Protein AF-A0A960KBP5-F1 (afdb_monomer_lite)

Secondary structure (DSSP, 8-state):
-HHHHHHHHTTS-S-EEEE--PPTT-SS-HHHHHHHHHHHTT--GGGEEEE-S-SSHHHHHHHHHHHHHHTT--EEEE---GGGHHHHHHHHHHTT-EEEE-PPS----HHHHHHHHHHHHHHHHH-HHHHTTS--

Structure (mmCIF, N/CA/C/O backbone):
data_AF-A0A960KBP5-F1
#
_entry.id   AF-A0A960KBP5-F1
#
loop_
_atom_site.group_PDB
_atom_site.id
_atom_site.type_symbol
_atom_site.label_atom_id
_atom_site.label_alt_id
_atom_site.label_comp_id
_atom_site.label_asym_id
_atom_site.label_entity_id
_atom_site.label_seq_id
_atom_site.pdbx_PDB_ins_code
_atom_site.Cartn_x
_atom_site.Cartn_y
_atom_site.Cartn_z
_atom_site.occupancy
_atom_site.B_iso_or_equiv
_atom_site.auth_seq_id
_atom_site.auth_comp_id
_atom_site.auth_asym_id
_atom_site.auth_atom_id
_atom_site.pdbx_PDB_model_num
ATOM 1 N N . LEU A 1 1 ? -5.130 6.682 -2.170 1.00 89.00 1 LEU A N 1
ATOM 2 C CA . LEU A 1 1 ? -5.607 6.737 -0.771 1.00 89.00 1 LEU A CA 1
ATOM 3 C C . LEU A 1 1 ? -7.119 6.602 -0.719 1.00 89.00 1 LEU A C 1
ATOM 5 O O . LEU A 1 1 ? -7.578 5.767 0.042 1.00 89.00 1 LEU A O 1
ATOM 9 N N . ASP A 1 2 ? -7.861 7.302 -1.582 1.00 93.44 2 ASP A N 1
ATOM 10 C CA . ASP A 1 2 ? -9.329 7.185 -1.665 1.00 93.44 2 ASP A CA 1
ATOM 11 C C . ASP A 1 2 ? -9.822 5.746 -1.799 1.00 93.44 2 ASP A C 1
ATOM 13 O O . ASP A 1 2 ? -10.570 5.285 -0.947 1.00 93.44 2 ASP A O 1
ATOM 17 N N . HIS A 1 3 ? -9.281 4.994 -2.759 1.00 94.62 3 HIS A N 1
ATOM 18 C CA . HIS A 1 3 ? -9.643 3.585 -2.936 1.00 94.62 3 HIS A CA 1
ATOM 19 C C . HIS A 1 3 ? -9.375 2.715 -1.695 1.00 94.62 3 HIS A C 1
ATOM 21 O O . HIS A 1 3 ? -10.168 1.853 -1.340 1.00 94.62 3 HIS A O 1
ATOM 27 N N . ALA A 1 4 ? -8.270 2.959 -0.982 1.00 95.31 4 ALA A N 1
ATOM 28 C 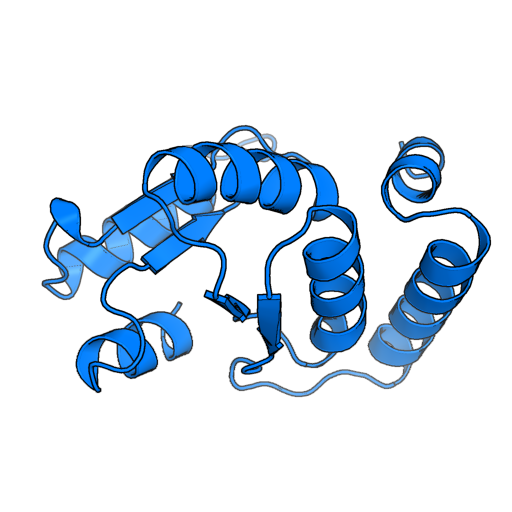CA . ALA A 1 4 ? -7.966 2.222 0.247 1.00 95.31 4 ALA A CA 1
ATOM 29 C C . ALA A 1 4 ? -8.956 2.558 1.376 1.00 95.31 4 ALA A C 1
ATOM 31 O O . ALA A 1 4 ? -9.344 1.674 2.135 1.00 95.31 4 ALA A O 1
ATOM 32 N N . TYR A 1 5 ? -9.384 3.820 1.465 1.00 96.69 5 TYR A N 1
ATOM 33 C CA . TYR A 1 5 ? -10.432 4.234 2.394 1.00 96.69 5 TYR A CA 1
ATOM 34 C C . TYR A 1 5 ? -11.778 3.592 2.052 1.00 96.69 5 TYR A C 1
ATOM 36 O O . TYR A 1 5 ? -12.448 3.109 2.952 1.00 96.69 5 TYR A O 1
ATOM 44 N N . GLU A 1 6 ? -12.166 3.552 0.777 1.00 96.62 6 GLU A N 1
ATOM 45 C CA . GLU A 1 6 ? -13.435 2.949 0.347 1.00 96.62 6 GLU A CA 1
ATOM 46 C C . GLU A 1 6 ? -13.511 1.460 0.698 1.00 96.62 6 GLU A C 1
ATOM 48 O O . GLU A 1 6 ? -14.533 0.994 1.195 1.00 96.62 6 GLU A O 1
ATOM 53 N N . LEU A 1 7 ? -12.418 0.718 0.499 1.00 96.56 7 LEU A N 1
ATOM 54 C CA . LEU A 1 7 ? -12.336 -0.693 0.888 1.00 96.56 7 LEU A CA 1
ATOM 55 C C . LEU A 1 7 ? -12.472 -0.885 2.407 1.00 96.56 7 LEU A C 1
ATOM 57 O O . LEU A 1 7 ? -13.112 -1.838 2.854 1.00 96.56 7 LEU A O 1
ATOM 61 N N . TRP A 1 8 ? -11.886 0.016 3.198 1.00 97.50 8 TRP A N 1
ATOM 62 C CA . TRP A 1 8 ? -12.022 0.008 4.655 1.00 97.50 8 TRP A CA 1
ATOM 63 C C . TRP A 1 8 ? -13.446 0.359 5.104 1.00 97.50 8 TRP A C 1
ATOM 65 O O . TRP A 1 8 ? -14.014 -0.350 5.931 1.00 97.50 8 TRP A O 1
ATOM 75 N N . ASP A 1 9 ? -14.052 1.390 4.512 1.00 97.25 9 ASP A N 1
ATOM 76 C CA . ASP A 1 9 ? -15.414 1.851 4.818 1.00 97.25 9 ASP A CA 1
ATOM 77 C C . ASP A 1 9 ? -16.472 0.788 4.466 1.00 97.25 9 ASP A C 1
ATOM 79 O O . ASP A 1 9 ? -17.452 0.600 5.184 1.00 97.25 9 ASP A O 1
ATOM 83 N N . GLN A 1 10 ? -16.223 -0.001 3.416 1.00 96.69 10 GLN A N 1
ATOM 84 C CA . GLN A 1 10 ? -17.035 -1.168 3.047 1.00 96.69 10 GLN A CA 1
ATOM 85 C C . GLN A 1 10 ? -16.813 -2.393 3.956 1.00 96.69 10 GLN A C 1
ATOM 87 O O . GLN A 1 10 ? -17.491 -3.408 3.788 1.00 96.69 10 GLN A O 1
ATOM 92 N N . GLY A 1 11 ? -15.867 -2.334 4.899 1.00 95.94 11 GLY A N 1
ATOM 93 C CA . GLY A 1 11 ? -15.538 -3.435 5.806 1.00 95.94 11 GLY A CA 1
ATOM 94 C C . GLY A 1 11 ? -14.753 -4.581 5.160 1.00 95.94 11 GLY A C 1
ATOM 95 O O . GLY A 1 11 ? -14.675 -5.662 5.740 1.00 95.94 11 GLY A O 1
ATOM 96 N N . LEU A 1 12 ? -14.173 -4.369 3.972 1.00 95.81 12 LEU A N 1
ATOM 97 C CA . LEU A 1 12 ? -13.410 -5.393 3.245 1.00 95.81 12 LEU A CA 1
ATOM 98 C C . LEU A 1 12 ? -11.986 -5.560 3.783 1.00 95.81 12 LEU A C 1
ATOM 100 O O . LEU A 1 12 ? -11.406 -6.635 3.661 1.00 95.81 12 LEU A O 1
ATOM 104 N N . ALA A 1 13 ? -11.426 -4.506 4.375 1.00 95.56 13 ALA A N 1
ATOM 105 C CA . ALA A 1 13 ? -10.117 -4.529 5.014 1.00 95.56 13 ALA A CA 1
ATOM 106 C C . ALA A 1 13 ? -10.181 -3.746 6.337 1.00 95.56 13 ALA A C 1
ATOM 108 O O . ALA A 1 13 ? -10.298 -2.523 6.302 1.00 95.56 13 ALA A O 1
ATOM 109 N N . PRO A 1 14 ? -10.102 -4.403 7.509 1.00 94.69 14 PRO A N 1
ATOM 110 C CA . PRO A 1 14 ? -10.226 -3.722 8.801 1.00 94.69 14 PRO A CA 1
ATOM 111 C C . PRO A 1 14 ? -9.003 -2.861 9.154 1.00 94.69 14 PRO A C 1
ATOM 113 O O . PRO A 1 14 ? -9.093 -1.996 10.024 1.00 94.69 14 PRO A O 1
ATOM 116 N N . ILE A 1 15 ? -7.867 -3.089 8.484 1.00 97.25 15 ILE A N 1
ATOM 117 C CA . ILE A 1 15 ? -6.604 -2.375 8.681 1.00 97.25 15 ILE A CA 1
ATOM 118 C C . ILE A 1 15 ? -6.132 -1.818 7.337 1.00 97.25 15 ILE A C 1
ATOM 120 O O . ILE A 1 15 ? -6.143 -2.514 6.323 1.00 97.25 15 ILE A O 1
ATOM 124 N N . ILE A 1 16 ? -5.659 -0.573 7.346 1.00 97.94 16 ILE A N 1
ATOM 125 C CA . ILE A 1 16 ? -5.003 0.082 6.218 1.00 97.94 16 ILE A CA 1
ATOM 126 C C . ILE A 1 16 ? -3.515 0.227 6.535 1.00 97.94 16 ILE A C 1
ATOM 128 O O . ILE A 1 16 ? -3.133 0.874 7.512 1.00 97.94 16 ILE A O 1
ATOM 132 N N . VAL A 1 17 ? -2.655 -0.319 5.678 1.00 97.56 17 VAL A N 1
ATOM 133 C CA . VAL A 1 17 ? -1.218 -0.038 5.723 1.00 97.56 17 VAL A CA 1
ATOM 134 C C . VAL A 1 17 ? -0.891 1.046 4.706 1.00 97.56 17 VAL A C 1
ATOM 136 O O . VAL A 1 17 ? -1.099 0.866 3.508 1.00 97.56 17 VAL A O 1
ATOM 139 N N . VAL A 1 18 ? -0.344 2.166 5.171 1.00 96.50 18 VAL A N 1
ATOM 140 C CA . VAL A 1 18 ? 0.222 3.195 4.293 1.00 96.50 18 VAL A CA 1
ATOM 141 C C . VAL A 1 18 ? 1.738 3.049 4.249 1.00 96.50 18 VAL A C 1
ATOM 143 O O . VAL A 1 18 ? 2.403 2.990 5.285 1.00 96.50 18 VAL A O 1
ATOM 146 N N . THR A 1 19 ? 2.283 2.979 3.038 1.00 93.19 19 THR A N 1
ATOM 147 C CA . THR A 1 19 ? 3.711 2.767 2.784 1.00 93.19 19 THR A CA 1
ATOM 148 C C . THR A 1 19 ? 4.318 3.962 2.067 1.00 93.19 19 THR A C 1
ATOM 150 O O . THR A 1 19 ? 3.627 4.627 1.296 1.00 93.19 19 THR A O 1
ATOM 153 N N . GLY A 1 20 ? 5.610 4.194 2.265 1.00 86.44 20 GLY A N 1
ATOM 154 C CA . GLY A 1 20 ? 6.371 5.176 1.503 1.00 86.44 20 GLY A CA 1
ATOM 155 C C . GLY A 1 20 ? 7.245 6.038 2.401 1.00 86.44 20 GLY A C 1
ATOM 156 O O . GLY A 1 20 ? 6.780 6.633 3.380 1.00 86.44 20 GLY A O 1
ATOM 157 N N . GLY A 1 21 ? 8.528 6.085 2.049 1.00 81.94 21 GLY A N 1
ATOM 158 C CA . GLY A 1 21 ? 9.550 6.851 2.743 1.00 81.94 21 GLY A CA 1
ATOM 159 C C . GLY A 1 21 ? 9.503 8.355 2.472 1.00 81.94 21 GLY A C 1
ATOM 160 O O . GLY A 1 21 ? 8.487 8.938 2.098 1.00 81.94 21 GLY A O 1
ATOM 161 N N . ARG A 1 22 ? 10.633 9.006 2.741 1.00 78.31 22 ARG A N 1
ATOM 162 C CA . ARG A 1 22 ? 10.847 10.448 2.576 1.00 78.31 22 ARG A CA 1
ATOM 163 C C . ARG A 1 22 ? 11.643 10.718 1.306 1.00 78.31 22 ARG A C 1
ATOM 165 O O . ARG A 1 22 ? 12.683 10.079 1.125 1.00 78.31 22 ARG A O 1
ATOM 172 N N . GLN A 1 23 ? 11.233 11.700 0.510 1.00 72.75 23 GLN A N 1
ATOM 173 C CA . GLN A 1 23 ? 12.061 12.250 -0.562 1.00 72.75 23 GLN A CA 1
ATOM 174 C C . GLN A 1 23 ? 12.825 13.493 -0.071 1.00 72.75 23 GLN A C 1
ATOM 176 O O . GLN A 1 23 ? 12.549 14.051 0.998 1.00 72.75 23 GLN A O 1
ATOM 181 N N . GLU A 1 24 ? 13.860 13.896 -0.809 1.00 71.19 24 GLU A N 1
ATOM 182 C CA . GLU A 1 24 ? 14.651 15.080 -0.467 1.00 71.19 24 GLU A CA 1
ATOM 183 C C . GLU A 1 24 ? 13.781 16.344 -0.554 1.00 71.19 24 GLU A C 1
ATOM 185 O O . GLU A 1 24 ? 13.149 16.607 -1.572 1.00 71.19 24 GLU A O 1
ATOM 190 N N . GLY A 1 25 ? 13.732 17.124 0.530 1.00 70.81 25 GLY A N 1
ATOM 191 C CA . GLY A 1 25 ? 12.892 18.325 0.632 1.00 70.81 25 GLY A CA 1
ATOM 192 C C . GLY A 1 25 ? 11.505 18.101 1.246 1.00 70.81 25 GLY A C 1
ATOM 193 O O . GLY A 1 25 ? 10.865 19.074 1.655 1.00 70.81 25 GLY A O 1
ATOM 194 N N . ASP A 1 26 ? 11.063 16.853 1.416 1.00 76.31 26 ASP A N 1
ATOM 195 C CA . ASP A 1 26 ? 9.771 16.569 2.040 1.00 76.31 26 ASP A CA 1
ATOM 196 C C . ASP A 1 26 ? 9.770 16.910 3.529 1.00 76.31 26 ASP A C 1
ATOM 198 O O . ASP A 1 26 ? 10.745 16.658 4.243 1.00 76.31 26 ASP A O 1
ATOM 202 N N . ARG A 1 27 ? 8.642 17.430 4.038 1.00 73.69 27 ARG A N 1
ATOM 203 C CA . ARG A 1 27 ? 8.416 17.643 5.483 1.00 73.69 27 ARG A CA 1
ATOM 204 C C . ARG A 1 27 ? 7.954 16.379 6.206 1.00 73.69 27 ARG A C 1
ATOM 206 O O . ARG A 1 27 ? 8.282 16.212 7.382 1.00 73.69 27 ARG A O 1
ATOM 213 N N . PHE A 1 28 ? 7.262 15.485 5.507 1.00 78.88 28 PHE A N 1
ATOM 214 C CA . PHE A 1 28 ? 6.699 14.230 6.009 1.00 78.88 28 PHE A CA 1
ATOM 215 C C . PHE A 1 28 ? 6.958 13.110 4.998 1.00 78.88 28 PHE A C 1
ATOM 217 O O . PHE A 1 28 ? 7.147 13.397 3.825 1.00 78.88 28 PHE A O 1
ATOM 224 N N . THR A 1 29 ? 6.980 11.850 5.436 1.00 86.88 29 THR A N 1
ATOM 225 C CA . THR A 1 29 ? 7.007 10.721 4.490 1.00 86.88 29 THR A CA 1
ATOM 226 C C . THR A 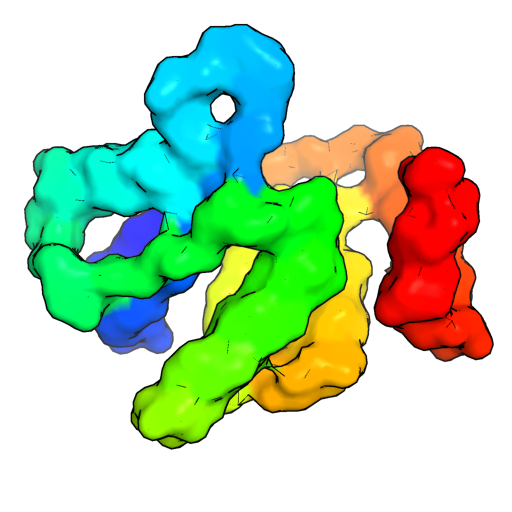1 29 ? 5.658 10.593 3.782 1.00 86.88 29 THR A C 1
ATOM 228 O O . THR A 1 29 ? 4.640 11.021 4.336 1.00 86.88 29 THR A O 1
ATOM 2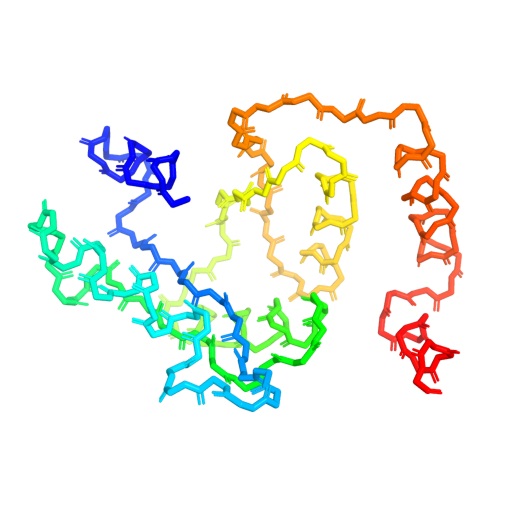31 N N . GLU A 1 30 ? 5.624 9.951 2.614 1.00 87.19 30 GLU A N 1
ATOM 232 C CA . GLU A 1 30 ? 4.368 9.649 1.908 1.00 87.19 30 GLU A CA 1
ATOM 233 C C . GLU A 1 30 ? 3.396 8.866 2.808 1.00 87.19 30 GLU A C 1
ATOM 235 O O . GLU A 1 30 ? 2.229 9.240 2.944 1.00 87.19 30 GLU A O 1
ATOM 240 N N . ALA A 1 31 ? 3.897 7.867 3.544 1.00 92.12 31 ALA A N 1
ATOM 241 C CA . ALA A 1 31 ? 3.098 7.136 4.527 1.00 92.12 31 ALA A CA 1
ATOM 242 C C . ALA A 1 31 ? 2.554 8.029 5.654 1.00 92.12 31 ALA A C 1
ATOM 244 O O . ALA A 1 31 ? 1.431 7.841 6.115 1.00 92.12 31 ALA A O 1
ATOM 245 N N . THR A 1 32 ? 3.313 9.030 6.107 1.00 93.12 32 THR A N 1
ATOM 246 C CA . THR A 1 32 ? 2.832 9.956 7.145 1.00 93.12 32 THR A CA 1
ATOM 247 C C . THR A 1 32 ? 1.748 10.883 6.602 1.00 93.12 32 THR A C 1
ATOM 249 O O . THR A 1 32 ? 0.775 11.153 7.305 1.00 93.12 32 THR A O 1
ATOM 252 N N . ALA A 1 33 ? 1.885 11.345 5.357 1.00 92.88 33 ALA A N 1
ATOM 253 C CA . ALA A 1 33 ? 0.847 12.123 4.692 1.00 92.88 33 ALA A CA 1
ATOM 254 C C . ALA A 1 33 ? -0.447 11.305 4.544 1.00 92.88 33 ALA A C 1
ATOM 256 O O . ALA A 1 33 ? -1.509 11.786 4.934 1.00 92.88 33 ALA A O 1
ATOM 257 N N . GLY A 1 34 ? -0.349 10.050 4.089 1.00 94.88 34 GLY A N 1
ATOM 258 C CA . GLY A 1 34 ? -1.504 9.157 3.966 1.00 94.88 34 GLY A CA 1
ATOM 259 C C . GLY A 1 34 ? -2.170 8.826 5.301 1.00 94.88 34 GLY A C 1
ATOM 260 O O . GLY A 1 34 ? -3.392 8.842 5.400 1.00 94.88 34 GLY A O 1
ATOM 261 N N . TYR A 1 35 ? -1.384 8.609 6.355 1.00 96.94 35 TYR A N 1
ATOM 262 C CA . TYR A 1 35 ? -1.913 8.426 7.708 1.00 96.94 35 TYR A CA 1
ATOM 263 C C . TYR A 1 35 ? -2.711 9.650 8.182 1.00 96.94 35 TYR A C 1
ATOM 265 O O . TYR A 1 35 ? -3.811 9.500 8.708 1.00 96.94 35 TYR A O 1
ATOM 273 N N . ASN A 1 36 ? -2.180 10.861 7.983 1.00 96.06 36 ASN A N 1
ATOM 274 C CA . ASN A 1 36 ? -2.865 12.087 8.396 1.00 96.06 36 ASN A CA 1
ATOM 275 C C . ASN A 1 36 ? -4.171 12.301 7.617 1.00 96.06 36 ASN A C 1
ATOM 277 O O . ASN A 1 36 ? -5.165 12.706 8.217 1.00 96.06 36 ASN A O 1
ATOM 281 N N . ASP A 1 37 ? -4.178 12.000 6.315 1.00 96.50 37 ASP A N 1
ATOM 282 C CA . ASP A 1 37 ? -5.377 12.057 5.470 1.00 96.50 37 ASP A CA 1
ATOM 283 C C . ASP A 1 37 ? -6.472 11.102 5.973 1.00 96.50 37 ASP A C 1
ATOM 285 O O . ASP A 1 37 ? -7.593 11.524 6.259 1.00 96.50 37 ASP A O 1
ATOM 289 N N . LEU A 1 38 ? -6.131 9.829 6.198 1.00 97.88 38 LEU A N 1
ATOM 290 C CA . LEU A 1 38 ? -7.072 8.820 6.696 1.00 97.88 38 LEU A CA 1
ATOM 291 C C . LEU A 1 38 ? -7.617 9.172 8.089 1.00 97.88 38 LEU A C 1
ATOM 293 O O . LEU A 1 38 ? -8.817 9.044 8.338 1.00 97.88 38 LEU A O 1
ATOM 297 N N . ARG A 1 39 ? -6.764 9.685 8.985 1.00 97.94 39 ARG A N 1
ATOM 298 C CA . ARG A 1 39 ? -7.193 10.171 10.307 1.00 97.94 39 ARG A CA 1
ATOM 299 C C . ARG A 1 39 ? -8.165 11.342 10.191 1.00 97.94 39 ARG A C 1
ATOM 301 O O . ARG A 1 39 ? -9.163 11.365 10.907 1.00 97.94 39 ARG A O 1
ATOM 308 N N . ALA A 1 40 ? -7.907 12.291 9.290 1.00 97.44 40 ALA A N 1
ATOM 309 C CA . ALA A 1 40 ? -8.802 13.424 9.050 1.00 97.44 40 ALA A CA 1
ATOM 310 C C . ALA A 1 40 ? -10.175 12.985 8.508 1.00 97.44 40 ALA A C 1
ATOM 312 O O . ALA A 1 40 ? -11.177 13.648 8.767 1.00 97.44 40 ALA A O 1
ATOM 313 N N . ARG A 1 41 ? -10.231 11.839 7.819 1.00 97.12 41 ARG A N 1
ATOM 314 C CA . ARG A 1 41 ? -11.459 11.201 7.315 1.00 97.12 41 ARG A CA 1
ATOM 315 C C . ARG A 1 41 ? -12.170 10.310 8.341 1.00 97.12 41 ARG A C 1
ATOM 317 O O . ARG A 1 41 ? -13.173 9.686 8.006 1.00 97.12 41 ARG A O 1
ATOM 324 N N . GLY A 1 42 ? -11.674 10.249 9.578 1.00 97.38 42 GLY A N 1
ATOM 325 C CA . GLY A 1 42 ? -12.314 9.527 10.679 1.00 97.38 42 GLY A CA 1
ATOM 326 C C . GLY A 1 42 ? -11.875 8.074 10.858 1.00 97.38 42 GLY A C 1
ATOM 327 O O . GLY A 1 42 ? -12.423 7.396 11.724 1.00 97.38 42 GLY A O 1
ATOM 328 N N . VAL A 1 43 ? -10.875 7.594 10.110 1.00 98.19 43 VAL A N 1
ATOM 329 C CA . VAL A 1 43 ? -10.316 6.252 10.333 1.00 98.19 43 VAL A CA 1
ATOM 330 C C . VAL A 1 43 ? -9.634 6.220 11.716 1.00 98.19 43 VAL A C 1
ATOM 332 O O . VAL A 1 43 ? -8.827 7.111 12.033 1.00 98.19 43 VAL A O 1
ATOM 335 N N . PRO A 1 44 ? -9.955 5.247 12.587 1.00 97.88 44 PRO A N 1
ATOM 336 C CA . PRO A 1 44 ? -9.368 5.168 13.916 1.00 97.88 44 PRO A CA 1
ATOM 337 C C . PRO A 1 44 ? -7.881 4.807 13.825 1.00 97.88 44 PRO A C 1
ATOM 339 O O . PRO A 1 44 ? -7.441 4.122 12.906 1.00 97.88 44 PRO A O 1
ATOM 342 N N . ASP A 1 45 ? -7.091 5.283 14.788 1.00 96.94 45 ASP A N 1
ATOM 343 C CA . ASP A 1 45 ? -5.631 5.105 14.793 1.00 96.94 45 ASP A CA 1
ATOM 344 C C . ASP A 1 45 ? -5.218 3.627 14.755 1.00 96.94 45 ASP A C 1
ATOM 346 O O . ASP A 1 45 ? -4.333 3.233 14.002 1.00 96.94 45 ASP A O 1
ATOM 350 N N . GLU A 1 46 ? -5.939 2.795 15.504 1.00 96.38 46 GLU A N 1
ATOM 351 C CA . GLU A 1 46 ? -5.746 1.345 15.576 1.00 96.38 46 GLU A CA 1
ATOM 352 C C . GLU A 1 46 ? -6.003 0.608 14.253 1.0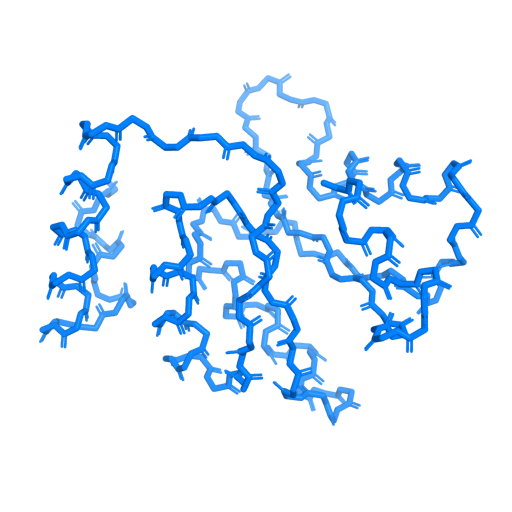0 96.38 46 GLU A C 1
ATOM 354 O O . GLU A 1 46 ? -5.513 -0.508 14.085 1.00 96.38 46 GLU A O 1
ATOM 359 N N . ALA A 1 47 ? -6.703 1.231 13.300 1.00 97.38 47 ALA A N 1
ATOM 360 C CA . ALA A 1 47 ? -6.932 0.685 11.966 1.00 97.38 47 ALA A CA 1
ATOM 361 C C . ALA A 1 47 ? -5.870 1.128 10.947 1.00 97.38 47 ALA A C 1
ATOM 363 O O . ALA A 1 47 ? -5.963 0.748 9.784 1.00 97.38 47 ALA A O 1
ATOM 364 N N . ILE A 1 48 ? -4.861 1.920 11.335 1.00 97.94 48 ILE A N 1
ATOM 365 C CA . ILE A 1 48 ? -3.817 2.383 10.413 1.00 97.94 48 ILE A CA 1
ATOM 366 C C . ILE A 1 48 ? -2.446 1.893 10.878 1.00 97.94 48 ILE A C 1
ATOM 368 O O . ILE A 1 48 ? -2.042 2.071 12.027 1.00 97.94 48 ILE A O 1
ATOM 372 N N . ARG A 1 49 ? -1.681 1.303 9.961 1.00 96.94 49 ARG A N 1
ATOM 373 C CA . ARG A 1 49 ? -0.252 1.009 10.142 1.00 96.94 49 ARG A CA 1
ATOM 374 C C . ARG A 1 49 ? 0.563 1.845 9.164 1.00 96.94 49 ARG A C 1
ATOM 376 O O . ARG A 1 49 ? 0.098 2.172 8.074 1.00 96.94 49 ARG A O 1
ATOM 383 N N . LYS A 1 50 ? 1.788 2.197 9.553 1.00 95.88 50 LYS A N 1
ATOM 384 C CA . LYS A 1 50 ? 2.706 2.990 8.728 1.00 95.88 50 LYS A CA 1
ATOM 385 C C . LYS A 1 50 ? 3.994 2.227 8.476 1.00 95.88 50 LYS A C 1
ATOM 387 O O . LYS A 1 50 ? 4.687 1.866 9.422 1.00 95.88 50 LYS A O 1
ATOM 392 N N . GLU A 1 51 ? 4.364 2.115 7.211 1.00 94.94 51 GLU A N 1
ATOM 393 C CA . GLU A 1 51 ? 5.710 1.749 6.783 1.00 94.94 51 GLU A CA 1
ATOM 394 C C . GLU A 1 51 ? 6.378 3.007 6.202 1.00 94.94 51 GLU A C 1
ATOM 396 O O . GLU A 1 51 ? 5.891 3.593 5.239 1.00 94.94 51 GLU A O 1
ATOM 401 N N . VAL A 1 52 ? 7.452 3.479 6.839 1.00 92.00 52 VAL A N 1
ATOM 402 C CA . VAL A 1 52 ? 8.077 4.790 6.554 1.00 92.00 52 VAL A CA 1
ATOM 403 C C . VAL A 1 52 ? 9.551 4.697 6.154 1.00 92.00 52 VAL A C 1
ATOM 405 O O . VAL A 1 52 ? 10.187 5.723 5.905 1.00 92.00 52 VAL A O 1
ATOM 408 N N . GLN A 1 53 ? 10.126 3.499 6.184 1.00 84.31 53 GLN A N 1
ATOM 409 C CA . GLN A 1 53 ? 11.554 3.264 5.986 1.00 84.31 53 GLN A CA 1
ATOM 410 C C . GLN A 1 53 ? 11.859 2.772 4.572 1.00 84.31 53 GLN A C 1
ATOM 412 O O . GLN A 1 53 ? 12.949 3.055 4.067 1.00 84.31 53 GLN A O 1
ATOM 417 N N . GLY A 1 54 ? 10.917 2.065 3.942 1.00 83.94 54 GLY A N 1
ATOM 418 C CA . GLY A 1 54 ? 11.053 1.539 2.594 1.00 83.94 54 GLY A CA 1
ATOM 419 C C . GLY A 1 54 ? 11.376 2.638 1.586 1.00 83.94 54 GLY A C 1
ATOM 420 O O . GLY A 1 54 ? 10.687 3.658 1.497 1.00 83.94 54 GLY A O 1
ATOM 421 N N . ARG A 1 55 ? 12.454 2.438 0.820 1.00 84.25 55 ARG A N 1
ATOM 422 C CA . ARG A 1 55 ? 12.847 3.340 -0.278 1.00 84.25 55 ARG A CA 1
ATOM 423 C C . ARG A 1 55 ? 12.447 2.797 -1.641 1.00 84.25 55 ARG A C 1
ATOM 425 O O . ARG A 1 55 ? 12.525 3.507 -2.638 1.00 84.25 55 ARG A O 1
ATOM 432 N N . THR A 1 56 ? 12.043 1.537 -1.677 1.00 87.50 56 THR A N 1
ATOM 433 C CA . THR A 1 56 ? 11.607 0.818 -2.867 1.00 87.50 56 THR A CA 1
ATOM 434 C C . THR A 1 56 ? 10.304 0.080 -2.576 1.00 87.50 56 THR A C 1
ATOM 436 O O . THR A 1 56 ? 9.903 -0.082 -1.415 1.00 87.50 56 THR A O 1
ATOM 439 N N . THR A 1 57 ? 9.626 -0.388 -3.626 1.00 89.00 57 THR A N 1
ATOM 440 C CA . THR A 1 57 ? 8.396 -1.17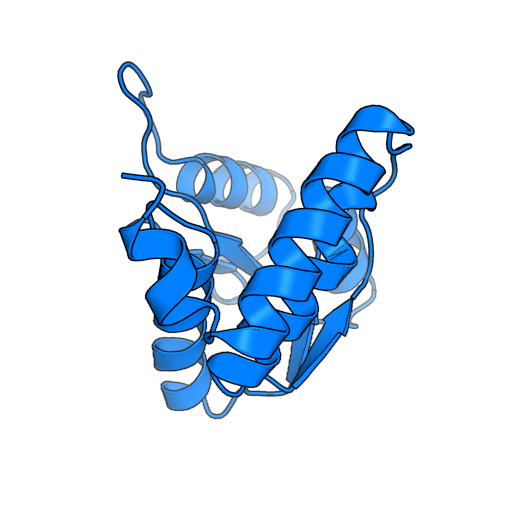3 -3.467 1.00 89.00 57 THR A CA 1
ATOM 441 C C . THR A 1 57 ? 8.663 -2.484 -2.719 1.00 89.00 57 THR A C 1
ATOM 443 O O . THR A 1 57 ? 7.879 -2.830 -1.837 1.00 89.00 57 THR A O 1
ATOM 446 N N . TYR A 1 58 ? 9.774 -3.182 -2.995 1.00 91.69 58 TYR A N 1
ATOM 447 C CA . TYR A 1 58 ? 10.133 -4.404 -2.269 1.00 91.69 58 TYR A CA 1
ATOM 448 C C . TYR A 1 58 ? 10.472 -4.129 -0.811 1.00 91.69 58 TYR A C 1
ATOM 450 O O . TYR A 1 58 ? 10.006 -4.864 0.051 1.00 91.69 58 TYR A O 1
ATOM 458 N N . GLU A 1 59 ? 11.261 -3.095 -0.502 1.00 92.25 59 GLU A N 1
ATOM 459 C CA . GLU A 1 59 ? 11.593 -2.773 0.892 1.00 92.25 59 GLU A CA 1
ATOM 460 C C . GLU A 1 59 ? 10.335 -2.452 1.698 1.00 92.25 59 GLU A C 1
ATOM 462 O O . GLU A 1 59 ? 10.188 -2.949 2.815 1.00 92.25 59 GLU A O 1
ATOM 467 N N . SER A 1 60 ? 9.408 -1.701 1.098 1.00 93.62 60 SER A N 1
ATOM 468 C CA . SER A 1 60 ? 8.134 -1.341 1.724 1.00 93.62 60 SER A CA 1
ATOM 469 C C . SER A 1 60 ? 7.261 -2.573 1.980 1.00 93.62 60 SER A C 1
ATOM 471 O O . SER A 1 60 ? 6.783 -2.778 3.096 1.00 93.62 60 SER A O 1
ATOM 473 N N . LEU A 1 61 ? 7.090 -3.447 0.981 1.00 94.69 61 LEU A N 1
ATOM 474 C CA . LEU A 1 61 ? 6.306 -4.677 1.135 1.00 94.69 61 LEU A CA 1
ATOM 475 C C . LEU A 1 61 ? 6.976 -5.692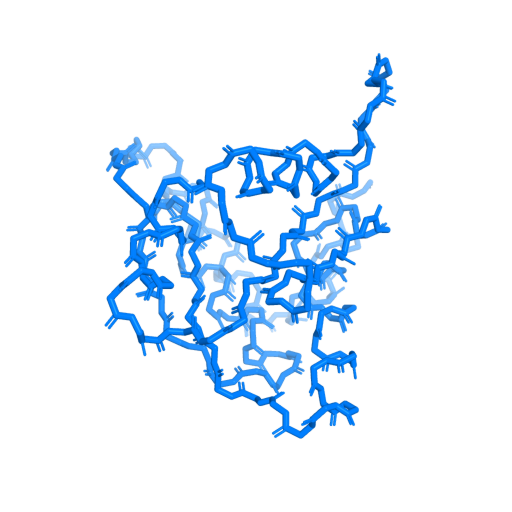 2.065 1.00 94.69 61 LEU A C 1
ATOM 477 O O . LEU A 1 61 ? 6.296 -6.332 2.859 1.00 94.69 61 LEU A O 1
ATOM 481 N N . ALA A 1 62 ? 8.302 -5.816 2.033 1.00 95.38 62 ALA A N 1
ATOM 482 C CA . ALA A 1 62 ? 9.036 -6.712 2.920 1.00 95.38 62 ALA A CA 1
ATOM 483 C C . ALA A 1 62 ? 8.973 -6.250 4.381 1.00 95.38 62 ALA A C 1
ATOM 485 O O . ALA A 1 62 ? 8.860 -7.084 5.276 1.00 95.38 62 ALA A O 1
ATOM 486 N N . ALA A 1 63 ? 9.053 -4.941 4.639 1.00 95.12 63 ALA A N 1
ATOM 487 C CA . ALA A 1 63 ? 8.852 -4.388 5.975 1.00 95.12 63 ALA A CA 1
ATOM 488 C C . ALA A 1 63 ? 7.397 -4.566 6.434 1.00 95.12 63 ALA A C 1
ATOM 490 O O . ALA A 1 63 ? 7.177 -5.009 7.559 1.00 95.12 63 ALA A O 1
ATOM 491 N N . THR A 1 64 ? 6.435 -4.318 5.540 1.00 96.19 64 THR A N 1
ATOM 492 C CA . THR A 1 64 ? 4.999 -4.530 5.782 1.00 96.19 64 THR A CA 1
ATOM 493 C C . THR A 1 64 ? 4.679 -5.974 6.149 1.00 96.19 64 THR A C 1
ATOM 495 O O . THR A 1 64 ? 4.079 -6.228 7.189 1.00 96.19 64 THR A O 1
ATOM 498 N N . SER A 1 65 ? 5.167 -6.928 5.356 1.00 96.56 65 SER A N 1
ATOM 499 C CA . SER A 1 65 ? 5.006 -8.364 5.600 1.00 96.56 65 SER A CA 1
ATOM 500 C C . SER A 1 65 ? 5.500 -8.780 6.988 1.00 96.56 65 SER A C 1
ATOM 502 O O . SER A 1 65 ? 4.838 -9.556 7.671 1.00 96.56 65 SER A O 1
ATOM 504 N N . ARG A 1 66 ? 6.629 -8.231 7.461 1.00 95.25 66 ARG A N 1
ATOM 505 C CA . ARG A 1 66 ? 7.176 -8.594 8.780 1.00 95.25 66 ARG A CA 1
ATOM 506 C C . ARG A 1 66 ? 6.224 -8.253 9.920 1.00 95.25 66 ARG A C 1
ATOM 508 O O . ARG A 1 66 ? 5.943 -9.136 10.719 1.00 95.25 66 ARG A O 1
ATOM 515 N N . PHE A 1 67 ? 5.732 -7.016 9.991 1.00 95.00 67 PHE A N 1
ATOM 516 C CA . PHE A 1 67 ? 4.866 -6.631 11.110 1.00 95.00 67 PHE A CA 1
ATOM 517 C C . PHE A 1 67 ? 3.437 -7.163 10.957 1.00 95.00 67 PHE A C 1
ATOM 519 O O . PHE A 1 67 ? 2.813 -7.484 11.960 1.00 95.00 67 PHE A O 1
ATOM 526 N N . LEU A 1 68 ? 2.923 -7.338 9.732 1.00 96.31 68 LEU A N 1
ATOM 527 C CA . LEU A 1 68 ? 1.615 -7.976 9.539 1.00 96.31 68 LEU A CA 1
ATOM 528 C C . LEU A 1 68 ? 1.630 -9.438 9.996 1.00 96.31 68 LEU A C 1
ATOM 530 O O . LEU A 1 68 ? 0.704 -9.882 10.668 1.00 96.31 68 LEU A O 1
ATOM 534 N N . ARG A 1 69 ? 2.723 -10.166 9.743 1.00 95.12 69 ARG A N 1
ATOM 535 C CA . ARG A 1 69 ? 2.889 -11.539 10.239 1.00 95.12 69 ARG A CA 1
ATOM 536 C C . ARG A 1 69 ? 2.965 -11.633 11.758 1.00 95.12 69 ARG A C 1
ATOM 538 O O . ARG A 1 69 ? 2.495 -12.621 12.313 1.00 95.12 69 ARG A O 1
ATOM 545 N N . GLU A 1 70 ? 3.532 -10.634 12.433 1.00 94.75 70 GLU A N 1
ATOM 546 C CA . GLU A 1 70 ? 3.502 -10.559 13.902 1.00 94.75 70 GLU A CA 1
ATOM 547 C C . GLU A 1 70 ? 2.065 -10.412 14.434 1.00 94.75 70 GLU A C 1
ATOM 549 O O . GLU A 1 70 ? 1.761 -10.900 15.522 1.00 94.75 70 GLU A O 1
ATOM 554 N N . GLU A 1 71 ? 1.170 -9.813 13.642 1.00 94.50 71 GLU A N 1
ATOM 555 C CA . GLU A 1 71 ? -0.272 -9.709 13.907 1.00 94.50 71 GLU A CA 1
ATOM 556 C C . GLU A 1 71 ? -1.077 -10.914 13.366 1.00 94.50 71 GLU A C 1
ATOM 558 O O . GLU A 1 71 ? -2.291 -10.972 13.553 1.00 94.50 71 GLU A O 1
ATOM 563 N N . GLY A 1 72 ? -0.424 -11.900 12.734 1.00 95.88 72 GLY A N 1
ATOM 564 C CA . GLY A 1 72 ? -1.078 -13.069 12.134 1.00 95.88 72 GLY A CA 1
ATOM 565 C C . GLY A 1 72 ? -1.849 -12.765 10.845 1.00 95.88 72 GLY A C 1
ATOM 566 O O . GLY A 1 72 ? -2.833 -13.441 10.567 1.00 95.88 72 GLY A O 1
ATOM 567 N N . ILE A 1 73 ? -1.429 -11.736 10.102 1.00 96.00 73 ILE A N 1
ATOM 568 C CA . ILE A 1 73 ? -2.067 -11.261 8.871 1.00 96.00 73 ILE A CA 1
ATOM 569 C C . ILE A 1 73 ? -1.146 -11.522 7.675 1.00 96.00 73 ILE A C 1
ATOM 571 O O . ILE A 1 73 ? -0.002 -11.060 7.638 1.00 96.00 73 ILE A O 1
ATOM 575 N N . ASP A 1 74 ? -1.674 -12.216 6.677 1.00 94.94 74 ASP A N 1
ATOM 576 C CA . ASP A 1 74 ? -1.024 -12.536 5.407 1.00 94.94 74 ASP A CA 1
ATOM 577 C C . ASP A 1 74 ? -1.914 -12.239 4.190 1.00 94.94 74 ASP A C 1
ATOM 579 O O . ASP A 1 74 ? -1.382 -11.794 3.172 1.00 94.94 74 ASP A O 1
ATOM 583 N N . ASP A 1 75 ? -3.240 -12.358 4.313 1.00 96.50 75 ASP A N 1
ATOM 584 C CA . ASP A 1 75 ? -4.208 -11.924 3.297 1.00 96.50 75 ASP A CA 1
ATOM 585 C C . ASP A 1 75 ? -4.280 -10.390 3.190 1.00 96.50 75 ASP A C 1
ATOM 587 O O . ASP A 1 75 ? -4.619 -9.692 4.154 1.00 96.50 75 ASP A O 1
ATOM 591 N N . VAL A 1 76 ? -4.002 -9.836 2.005 1.00 96.88 76 VAL A N 1
ATOM 592 C CA . VAL A 1 76 ? -3.979 -8.377 1.798 1.00 96.88 76 VAL A CA 1
ATOM 593 C C . VAL A 1 76 ? -4.628 -7.936 0.490 1.00 96.88 76 VAL A C 1
ATOM 595 O O . VAL A 1 76 ? -4.541 -8.597 -0.544 1.00 96.88 76 VAL A O 1
ATOM 598 N N . ILE A 1 77 ? -5.216 -6.737 0.503 1.00 96.62 77 ILE A N 1
ATOM 599 C CA . ILE A 1 77 ? -5.637 -6.040 -0.716 1.00 96.62 77 ILE A CA 1
ATOM 600 C C . ILE A 1 77 ? -4.561 -5.018 -1.096 1.00 96.62 77 ILE A C 1
ATOM 602 O O . ILE A 1 77 ? -4.311 -4.050 -0.379 1.00 96.62 77 ILE A O 1
ATOM 606 N N . LEU A 1 78 ? -3.925 -5.220 -2.247 1.00 95.56 78 LEU A N 1
ATOM 607 C CA . LEU A 1 78 ? -2.874 -4.353 -2.768 1.00 95.56 78 LEU A CA 1
ATOM 608 C C . LEU A 1 78 ? -3.494 -3.207 -3.572 1.00 95.56 78 LEU A C 1
ATOM 610 O O . LEU A 1 78 ? -3.982 -3.406 -4.687 1.00 95.56 78 LEU A O 1
ATOM 614 N N . VAL A 1 79 ? -3.432 -1.996 -3.019 1.00 93.69 79 VAL A N 1
ATOM 615 C CA . VAL A 1 79 ? -3.928 -0.778 -3.670 1.00 93.69 79 VAL A CA 1
ATOM 616 C C . VAL A 1 79 ? -2.772 -0.012 -4.308 1.00 93.69 79 VAL A C 1
ATOM 618 O O . VAL A 1 79 ? -1.951 0.598 -3.625 1.00 93.69 79 VAL A O 1
ATOM 621 N N . SER A 1 80 ? -2.707 -0.024 -5.639 1.00 88.75 80 SER A N 1
ATOM 622 C CA . SER A 1 80 ? -1.728 0.738 -6.425 1.00 88.75 80 SER A CA 1
ATOM 623 C C . SER A 1 80 ? -2.328 1.185 -7.759 1.00 88.75 80 SER A C 1
ATOM 625 O O . SER A 1 80 ? -3.449 0.811 -8.093 1.00 88.75 80 SER A O 1
ATOM 627 N N . SER A 1 81 ? -1.610 1.993 -8.538 1.00 83.75 81 SER A N 1
ATOM 628 C CA . SER A 1 81 ? -2.088 2.367 -9.875 1.00 83.75 81 SER A CA 1
ATOM 629 C C . SER A 1 81 ? -2.086 1.158 -10.828 1.00 83.75 81 SER A C 1
ATOM 631 O O . SER A 1 81 ? -1.291 0.228 -10.639 1.00 83.75 81 SER A O 1
ATOM 633 N N . PRO A 1 82 ? -2.907 1.164 -11.898 1.00 79.06 82 PRO A N 1
ATOM 634 C CA . PRO A 1 82 ? -2.994 0.035 -12.828 1.00 79.06 82 PRO A CA 1
ATOM 635 C C . PRO A 1 82 ? -1.650 -0.354 -13.452 1.00 79.06 82 PRO A C 1
ATOM 637 O O . PRO A 1 82 ? -1.392 -1.530 -13.692 1.00 79.06 82 PRO A O 1
ATOM 640 N N . ALA A 1 83 ? -0.767 0.626 -13.672 1.00 77.75 83 ALA A N 1
ATOM 641 C CA . ALA A 1 83 ? 0.558 0.385 -14.226 1.00 77.75 83 ALA A CA 1
ATOM 642 C C . ALA A 1 83 ? 1.460 -0.442 -13.303 1.00 77.75 83 ALA A C 1
ATOM 644 O O . ALA A 1 83 ? 2.370 -1.079 -13.807 1.00 77.75 83 ALA A O 1
ATOM 645 N N . HIS A 1 84 ? 1.222 -0.436 -11.989 1.00 83.81 84 HIS A N 1
ATOM 646 C CA . HIS A 1 84 ? 2.081 -1.061 -10.977 1.00 83.81 84 HIS A CA 1
ATOM 647 C C . HIS A 1 84 ? 1.498 -2.345 -10.371 1.00 83.81 84 HIS A C 1
ATOM 649 O O . HIS A 1 84 ? 2.164 -3.022 -9.586 1.00 83.81 84 HIS A O 1
ATOM 655 N N . ALA A 1 85 ? 0.277 -2.708 -10.771 1.00 83.88 85 ALA A N 1
ATOM 656 C CA . ALA A 1 85 ? -0.470 -3.852 -10.261 1.00 83.88 85 ALA A CA 1
ATOM 657 C C . ALA A 1 85 ? 0.284 -5.188 -10.397 1.00 83.88 85 ALA A C 1
ATOM 659 O O . ALA A 1 85 ? 0.371 -5.962 -9.448 1.00 83.88 85 ALA A O 1
ATOM 660 N N . ALA A 1 86 ? 0.871 -5.452 -11.566 1.00 83.88 86 ALA A N 1
ATOM 661 C CA . ALA A 1 86 ? 1.566 -6.716 -11.809 1.00 83.88 86 ALA A CA 1
ATOM 662 C C . ALA A 1 86 ? 2.850 -6.849 -10.971 1.00 83.88 86 ALA A C 1
ATOM 664 O O . ALA A 1 86 ? 3.134 -7.916 -10.428 1.00 83.88 86 ALA A O 1
ATOM 665 N N . ARG A 1 87 ? 3.611 -5.755 -10.824 1.00 88.62 87 ARG A N 1
ATOM 666 C CA . ARG A 1 87 ? 4.840 -5.748 -10.023 1.00 88.62 87 ARG A CA 1
ATOM 667 C C . ARG A 1 87 ? 4.542 -5.909 -8.541 1.00 88.62 87 ARG A C 1
ATOM 669 O O . ARG A 1 87 ? 5.204 -6.705 -7.885 1.00 88.62 87 ARG A O 1
ATOM 676 N N . ILE A 1 88 ? 3.566 -5.166 -8.013 1.00 92.00 88 ILE A N 1
ATOM 677 C CA . ILE A 1 88 ? 3.241 -5.227 -6.584 1.00 92.00 88 ILE A CA 1
ATOM 678 C C . ILE A 1 88 ? 2.726 -6.618 -6.188 1.00 92.00 88 ILE A C 1
ATOM 680 O O . ILE A 1 88 ? 3.117 -7.111 -5.137 1.00 92.00 88 ILE A O 1
ATOM 684 N N . ALA A 1 89 ? 1.957 -7.284 -7.059 1.00 90.88 89 ALA A N 1
ATOM 685 C CA . ALA A 1 89 ? 1.520 -8.666 -6.851 1.00 90.88 89 ALA A CA 1
ATOM 686 C C . ALA A 1 89 ? 2.700 -9.646 -6.774 1.00 90.88 89 ALA A C 1
ATOM 688 O O . ALA A 1 89 ? 2.791 -10.427 -5.834 1.00 90.88 89 ALA A O 1
ATOM 689 N N . GLY A 1 90 ? 3.637 -9.574 -7.728 1.00 90.88 90 GLY A N 1
ATOM 690 C CA . GLY A 1 90 ? 4.812 -10.449 -7.722 1.00 90.88 90 GLY A CA 1
ATOM 691 C C . GLY A 1 90 ? 5.729 -10.217 -6.518 1.00 90.88 90 GLY A C 1
ATOM 692 O O . GLY A 1 90 ? 6.279 -11.163 -5.969 1.00 90.88 90 GLY A O 1
ATOM 693 N N . ILE A 1 91 ? 5.874 -8.965 -6.076 1.00 94.25 91 ILE A N 1
ATOM 694 C CA . ILE A 1 91 ? 6.645 -8.645 -4.870 1.00 94.25 91 ILE A CA 1
ATOM 695 C C . ILE A 1 91 ? 5.937 -9.155 -3.610 1.00 94.25 91 ILE A C 1
ATOM 697 O O . ILE A 1 91 ? 6.619 -9.631 -2.706 1.00 94.25 91 ILE A O 1
ATOM 701 N N . ALA A 1 92 ? 4.608 -9.035 -3.531 1.00 94.62 92 ALA A N 1
ATOM 702 C CA . ALA A 1 92 ? 3.823 -9.520 -2.398 1.00 94.62 92 ALA A CA 1
ATOM 703 C C . ALA A 1 92 ? 4.024 -11.030 -2.190 1.00 94.62 92 ALA A C 1
ATOM 705 O O . ALA A 1 92 ? 4.369 -11.438 -1.083 1.00 94.62 92 ALA A O 1
ATOM 706 N N . ASP A 1 93 ? 3.950 -11.817 -3.267 1.00 93.00 93 ASP A N 1
ATOM 707 C CA . ASP A 1 93 ? 4.248 -13.257 -3.258 1.00 93.00 93 ASP A CA 1
ATOM 708 C C . ASP A 1 93 ? 5.690 -13.542 -2.781 1.00 93.00 93 ASP A C 1
ATOM 710 O O . ASP A 1 93 ? 5.911 -14.310 -1.844 1.00 93.00 93 ASP A O 1
ATOM 714 N N . ASP A 1 94 ? 6.678 -12.810 -3.311 1.00 94.38 94 ASP A N 1
ATOM 715 C CA . ASP A 1 94 ? 8.099 -12.916 -2.927 1.00 94.38 94 ASP A CA 1
ATOM 716 C C . ASP A 1 94 ? 8.359 -12.643 -1.426 1.00 94.38 94 ASP A C 1
ATOM 718 O O . ASP A 1 94 ? 9.357 -13.112 -0.859 1.00 94.38 94 ASP A O 1
ATOM 722 N N . VAL A 1 95 ? 7.517 -11.830 -0.779 1.00 95.25 95 VAL A N 1
ATOM 723 C CA . VAL A 1 95 ? 7.594 -11.531 0.664 1.00 95.25 95 VAL A CA 1
ATOM 724 C C . VAL A 1 95 ? 6.585 -12.341 1.488 1.00 95.25 95 VAL A C 1
ATOM 726 O O . VAL A 1 95 ? 6.538 -12.185 2.711 1.00 95.25 95 VAL A O 1
ATOM 729 N N . GLY A 1 96 ? 5.831 -13.224 0.827 1.00 94.38 96 GLY A N 1
ATOM 730 C CA . GLY A 1 96 ? 4.796 -14.110 1.352 1.00 94.38 96 GLY A CA 1
ATOM 731 C C . GLY A 1 96 ? 3.631 -13.380 2.011 1.00 94.38 96 GLY A C 1
ATOM 732 O O . GLY A 1 96 ? 3.316 -13.659 3.169 1.00 94.38 96 GLY A O 1
ATOM 733 N N . LEU A 1 97 ? 3.079 -12.414 1.281 1.00 96.25 97 LEU A N 1
ATOM 734 C CA . LEU A 1 97 ? 1.743 -11.859 1.472 1.00 96.25 97 LEU A CA 1
ATOM 735 C C . LEU A 1 97 ? 0.821 -12.443 0.397 1.00 96.25 97 LEU A C 1
ATOM 737 O O . LEU A 1 97 ? 1.151 -12.381 -0.791 1.00 96.25 97 LEU A O 1
ATOM 741 N N . ASP A 1 98 ? -0.351 -12.914 0.804 1.00 94.56 98 ASP A N 1
ATOM 742 C CA . ASP A 1 98 ? -1.385 -13.435 -0.085 1.00 94.56 98 ASP A CA 1
ATOM 743 C C . ASP A 1 98 ? -2.221 -12.261 -0.615 1.00 94.56 98 ASP A C 1
ATOM 745 O O . ASP A 1 98 ? -3.241 -11.843 -0.066 1.00 94.56 98 ASP A O 1
ATOM 749 N N . GLY A 1 99 ? -1.690 -11.630 -1.666 1.00 91.88 99 GLY A N 1
ATOM 750 C CA . GLY A 1 99 ? -2.176 -10.351 -2.169 1.00 91.88 99 GLY A CA 1
ATOM 751 C C . GLY A 1 99 ? -3.165 -10.451 -3.328 1.00 91.88 99 GLY A C 1
ATOM 752 O O . GLY A 1 99 ? -2.829 -10.961 -4.398 1.00 91.88 99 GLY A O 1
ATOM 753 N N . VAL A 1 100 ? -4.336 -9.825 -3.186 1.00 92.38 100 VAL A N 1
ATOM 754 C CA . VAL A 1 100 ? -5.225 -9.505 -4.317 1.00 92.38 100 VAL A CA 1
ATOM 755 C C . VAL A 1 100 ? -5.052 -8.046 -4.728 1.00 92.38 100 VAL A C 1
ATOM 757 O O . VAL A 1 100 ? -5.089 -7.140 -3.900 1.00 92.38 100 VAL A O 1
ATOM 760 N N . VAL A 1 101 ? -4.851 -7.782 -6.019 1.00 92.31 101 VAL A N 1
ATOM 761 C CA . VAL A 1 101 ? -4.691 -6.404 -6.506 1.00 92.31 101 VAL A CA 1
ATOM 762 C C . VAL A 1 101 ? -6.056 -5.758 -6.695 1.00 92.31 101 VAL A C 1
ATOM 764 O O . VAL A 1 101 ? -6.891 -6.264 -7.440 1.00 92.31 101 VAL A O 1
ATOM 767 N N . SER A 1 102 ? -6.237 -4.589 -6.086 1.00 90.50 102 SER A N 1
ATOM 768 C CA . SER A 1 102 ? -7.378 -3.709 -6.310 1.00 90.50 102 SER A CA 1
ATOM 769 C C . SER A 1 102 ? -6.859 -2.350 -6.795 1.00 90.50 102 SER A C 1
ATOM 771 O O . SER A 1 102 ? -6.459 -1.514 -5.979 1.00 90.50 102 SER A O 1
ATOM 773 N N . PRO A 1 103 ? -6.749 -2.140 -8.123 1.00 85.12 103 PRO A N 1
ATOM 774 C CA . PRO A 1 103 ? -6.153 -0.930 -8.669 1.00 85.12 103 PRO A CA 1
ATOM 775 C C . PRO A 1 103 ? -6.945 0.315 -8.267 1.00 85.12 103 PRO A C 1
ATOM 777 O O . PRO A 1 103 ? -8.166 0.332 -8.380 1.00 85.12 103 PRO A O 1
ATOM 780 N N . ALA A 1 104 ? -6.246 1.371 -7.856 1.00 82.38 104 ALA A N 1
ATOM 781 C CA . ALA A 1 104 ? -6.860 2.684 -7.701 1.00 82.38 104 ALA A CA 1
ATOM 782 C C . ALA A 1 104 ? -7.286 3.243 -9.071 1.00 82.38 104 ALA A C 1
ATOM 784 O O . ALA A 1 104 ? -6.671 2.921 -10.095 1.00 82.38 104 ALA A O 1
ATOM 785 N N . GLU A 1 105 ? -8.307 4.106 -9.084 1.00 75.06 105 GLU A N 1
ATOM 786 C CA . GLU A 1 105 ? -8.771 4.766 -10.305 1.00 75.06 105 GLU A CA 1
ATOM 787 C C . GLU A 1 105 ? -7.626 5.473 -11.050 1.00 75.06 105 GLU A C 1
ATOM 789 O O . GLU A 1 105 ? -6.758 6.124 -10.462 1.00 75.06 105 GLU A O 1
ATOM 794 N N . GLY A 1 106 ? -7.618 5.337 -12.376 1.00 69.75 106 GLY A N 1
ATOM 795 C CA . GLY A 1 106 ? -6.611 5.936 -13.242 1.00 69.75 106 GLY A CA 1
ATOM 796 C C . GLY A 1 106 ? -6.431 5.170 -14.547 1.00 69.75 106 GLY A C 1
ATOM 797 O O . GLY A 1 106 ? -6.955 4.075 -14.734 1.00 69.75 106 GLY A O 1
ATOM 798 N N . SER A 1 107 ? -5.660 5.747 -15.469 1.00 68.62 107 SER A N 1
ATOM 799 C CA . SER A 1 107 ? -5.255 5.075 -16.706 1.00 68.62 107 SER A CA 1
ATOM 800 C C . SER A 1 107 ? -3.737 4.986 -16.781 1.00 68.62 107 SER A C 1
ATOM 802 O O . SER A 1 107 ? -3.016 5.895 -16.370 1.00 68.62 107 SER A O 1
ATOM 804 N N . ALA A 1 108 ? -3.239 3.865 -17.293 1.00 71.31 108 ALA A N 1
ATOM 805 C CA . ALA A 1 108 ? -1.820 3.673 -17.530 1.00 71.31 108 ALA A CA 1
ATOM 806 C C . ALA A 1 108 ? -1.493 4.015 -18.987 1.00 71.31 108 ALA A C 1
ATOM 808 O O . ALA A 1 108 ? -2.153 3.543 -19.913 1.00 71.31 108 ALA A O 1
ATOM 809 N N . SER A 1 109 ? -0.452 4.817 -19.213 1.00 80.38 109 SER A N 1
ATOM 810 C CA . SER A 1 109 ? 0.040 5.043 -20.576 1.00 80.38 109 SER A CA 1
ATOM 811 C C . SER A 1 109 ? 0.718 3.781 -21.121 1.00 80.38 109 SER A C 1
ATOM 813 O O . SER A 1 109 ? 1.369 3.049 -20.374 1.00 80.38 109 SER A O 1
ATOM 815 N N . VAL A 1 110 ? 0.658 3.564 -22.440 1.00 78.19 110 VAL A N 1
ATOM 816 C CA . VAL A 1 110 ? 1.324 2.424 -23.111 1.00 78.19 110 VAL A CA 1
ATOM 817 C C . VAL A 1 110 ? 2.815 2.355 -22.761 1.00 78.19 110 VAL A C 1
ATOM 819 O O . VAL A 1 110 ? 3.359 1.279 -22.528 1.00 78.19 110 VAL A O 1
ATOM 822 N N . ARG A 1 111 ? 3.479 3.513 -22.658 1.00 78.19 111 ARG A N 1
ATOM 823 C CA . ARG A 1 111 ? 4.897 3.598 -22.282 1.00 78.19 111 ARG A CA 1
ATOM 824 C C . ARG A 1 111 ? 5.150 3.126 -20.849 1.00 78.19 111 ARG A C 1
ATOM 826 O O . ARG A 1 111 ? 6.136 2.436 -20.606 1.00 78.19 111 ARG A O 1
ATOM 833 N N . SER A 1 112 ? 4.284 3.518 -19.915 1.00 73.75 112 SER A N 1
ATOM 834 C CA . SER A 1 112 ? 4.374 3.115 -18.509 1.00 73.75 112 SER A CA 1
ATOM 835 C C . SER A 1 112 ? 4.120 1.615 -18.352 1.00 73.75 112 SER A C 1
ATOM 837 O O . SER A 1 112 ? 4.915 0.947 -17.697 1.00 73.75 112 SER A O 1
ATOM 839 N N . LEU A 1 113 ? 3.120 1.069 -19.051 1.00 80.00 113 LEU A N 1
ATOM 840 C CA . LEU A 1 113 ? 2.850 -0.372 -19.084 1.00 80.00 113 LEU A CA 1
ATOM 841 C C . LEU A 1 113 ? 4.017 -1.174 -19.669 1.00 80.00 113 LEU A C 1
ATOM 843 O O . LEU A 1 113 ? 4.389 -2.204 -19.113 1.00 80.00 113 LEU A O 1
ATOM 847 N N . ALA A 1 114 ? 4.623 -0.704 -20.764 1.00 79.38 114 ALA A N 1
ATOM 848 C CA . ALA A 1 114 ? 5.763 -1.378 -21.386 1.00 79.38 114 ALA A CA 1
ATOM 849 C C . ALA A 1 114 ? 6.993 -1.400 -20.464 1.00 79.38 114 ALA A C 1
ATOM 851 O O . ALA A 1 114 ? 7.634 -2.441 -20.316 1.00 79.38 114 ALA A O 1
ATOM 852 N N . ARG A 1 115 ? 7.300 -0.267 -19.810 1.00 82.50 115 ARG A N 1
ATOM 853 C CA . ARG A 1 115 ? 8.366 -0.196 -18.800 1.00 82.50 115 ARG A CA 1
ATOM 854 C C . ARG A 1 115 ? 8.094 -1.169 -17.659 1.00 82.50 115 ARG A C 1
ATOM 856 O O . ARG A 1 115 ? 8.996 -1.913 -17.285 1.00 82.50 115 ARG A O 1
ATOM 863 N N . GLU A 1 116 ? 6.875 -1.173 -17.126 1.00 82.44 116 GLU A N 1
ATOM 864 C CA . GLU A 1 116 ? 6.543 -2.060 -16.016 1.00 82.44 116 GLU A CA 1
ATOM 865 C C . GLU A 1 116 ? 6.641 -3.530 -16.418 1.00 82.44 116 GLU A C 1
ATOM 867 O O . GLU A 1 116 ? 7.221 -4.329 -15.693 1.00 82.44 116 GLU A O 1
ATOM 872 N N . SER A 1 117 ? 6.137 -3.883 -17.599 1.00 80.88 117 SER A N 1
ATOM 873 C CA . SER A 1 117 ? 6.173 -5.260 -18.098 1.00 80.88 117 SER A CA 1
ATOM 874 C C . SER A 1 117 ? 7.606 -5.792 -18.181 1.00 80.88 117 SER A C 1
ATOM 876 O O . SER A 1 117 ? 7.857 -6.940 -17.823 1.00 80.88 117 SER A O 1
ATOM 878 N N . ALA A 1 118 ? 8.565 -4.951 -18.587 1.00 83.06 118 ALA A N 1
ATOM 879 C CA . ALA A 1 118 ? 9.980 -5.314 -18.580 1.00 83.06 118 ALA A CA 1
ATOM 880 C C . ALA A 1 118 ? 10.510 -5.558 -17.155 1.00 83.06 118 ALA A C 1
ATOM 882 O O . ALA A 1 118 ? 11.213 -6.540 -16.925 1.00 83.06 118 ALA A O 1
ATOM 883 N N . ILE A 1 119 ? 10.142 -4.703 -16.194 1.00 82.75 119 ILE A N 1
ATOM 884 C CA . ILE A 1 119 ? 10.519 -4.851 -14.778 1.00 82.75 119 ILE A CA 1
ATOM 885 C C . ILE A 1 119 ? 9.934 -6.144 -14.192 1.00 82.75 119 ILE A C 1
ATOM 887 O O . ILE A 1 119 ? 10.656 -6.893 -13.540 1.00 82.75 119 ILE A O 1
ATOM 891 N N . VAL A 1 120 ? 8.657 -6.437 -14.455 1.00 81.25 120 VAL A N 1
ATOM 892 C CA . VAL A 1 120 ? 7.978 -7.663 -14.002 1.00 81.25 120 VAL A CA 1
ATOM 893 C C . VAL A 1 120 ? 8.658 -8.903 -14.574 1.00 81.25 120 VAL A C 1
ATOM 895 O O . VAL A 1 120 ? 9.000 -9.810 -13.820 1.00 81.25 120 VAL A O 1
ATOM 898 N N . ALA A 1 121 ? 8.924 -8.924 -15.884 1.00 80.56 121 ALA A N 1
ATOM 899 C CA . ALA A 1 121 ? 9.580 -10.055 -16.534 1.00 80.56 121 ALA A CA 1
ATOM 900 C C . ALA A 1 121 ? 10.985 -10.311 -15.966 1.00 80.56 121 ALA A C 1
ATOM 902 O O . ALA A 1 121 ? 11.350 -11.457 -15.704 1.00 80.56 121 ALA A O 1
ATOM 903 N N . LEU A 1 122 ? 11.769 -9.253 -15.722 1.00 83.12 122 LEU A N 1
ATOM 904 C CA . LEU A 1 122 ? 13.059 -9.398 -15.048 1.00 83.12 122 LEU A CA 1
ATOM 905 C C . LEU A 1 122 ? 12.884 -9.909 -13.614 1.00 83.12 122 LEU A C 1
ATOM 907 O O . LEU A 1 122 ? 13.597 -10.826 -13.213 1.00 83.12 122 LEU A O 1
ATOM 911 N N . GLY A 1 123 ? 11.939 -9.353 -12.855 1.00 78.88 123 GLY A N 1
ATOM 912 C CA . GLY A 1 123 ? 11.660 -9.752 -11.475 1.00 78.88 123 GLY A CA 1
ATOM 913 C C . GLY A 1 123 ? 11.317 -11.234 -11.356 1.00 78.88 123 GLY A C 1
ATOM 914 O O . GLY A 1 123 ? 11.899 -11.925 -10.526 1.00 78.88 123 GLY A O 1
ATOM 915 N N . GLN A 1 124 ? 10.481 -11.749 -12.258 1.00 82.06 124 GLN A N 1
ATOM 916 C CA . GLN A 1 124 ? 10.138 -13.173 -12.335 1.00 82.06 124 GLN A CA 1
ATOM 917 C C . GLN A 1 124 ? 11.340 -14.075 -12.664 1.00 82.06 124 GLN A C 1
ATOM 919 O O . GLN A 1 124 ? 11.369 -15.230 -12.249 1.00 82.06 124 GLN A O 1
ATOM 924 N N . LEU A 1 125 ? 12.340 -13.569 -13.394 1.00 82.88 125 LEU A N 1
ATOM 925 C CA . LEU A 1 125 ? 13.537 -14.334 -13.760 1.00 82.88 125 LEU A CA 1
ATOM 926 C C . LEU A 1 125 ? 14.621 -14.319 -12.676 1.00 82.88 125 LEU A C 1
ATOM 928 O O . LEU A 1 125 ? 15.276 -15.337 -12.451 1.00 82.88 125 LEU A O 1
ATOM 932 N N . VAL A 1 126 ? 14.867 -13.166 -12.045 1.00 85.06 126 VAL A N 1
ATOM 933 C CA . VAL A 1 126 ? 16.022 -12.975 -11.143 1.00 85.06 126 VAL A CA 1
ATOM 934 C C . VAL A 1 126 ? 15.652 -12.785 -9.668 1.00 85.06 126 VAL A C 1
ATOM 936 O O . VAL A 1 126 ? 16.553 -12.735 -8.824 1.00 85.06 126 VAL A O 1
ATOM 939 N N . GLY A 1 127 ? 14.356 -12.702 -9.359 1.00 83.44 127 GLY A N 1
ATOM 940 C CA . GLY A 1 127 ? 13.795 -12.343 -8.056 1.00 83.44 127 GLY A CA 1
ATOM 941 C C . GLY A 1 127 ? 13.770 -10.827 -7.834 1.00 83.44 127 GLY A C 1
ATOM 942 O O . GLY A 1 127 ? 14.755 -10.127 -8.111 1.00 83.44 127 GLY A O 1
ATOM 943 N N . TYR A 1 128 ? 12.681 -10.300 -7.267 1.00 84.25 128 TYR A N 1
ATOM 944 C CA . TYR A 1 128 ? 12.498 -8.849 -7.115 1.00 84.25 128 TYR A CA 1
ATOM 945 C C . TYR A 1 128 ? 13.513 -8.225 -6.149 1.00 84.25 128 TYR A C 1
ATOM 947 O O . TYR A 1 128 ? 14.053 -7.155 -6.429 1.00 84.25 128 TYR A O 1
ATOM 955 N N . ARG A 1 129 ? 13.896 -8.945 -5.082 1.00 81.94 129 ARG A N 1
ATOM 956 C CA . ARG A 1 129 ? 14.966 -8.516 -4.154 1.00 81.94 129 ARG A CA 1
ATOM 957 C C . ARG A 1 129 ? 16.289 -8.227 -4.869 1.00 81.94 129 ARG A C 1
ATOM 959 O O . ARG A 1 129 ? 17.069 -7.381 -4.435 1.00 81.94 129 ARG A O 1
ATOM 966 N N . ARG A 1 130 ? 16.601 -9.003 -5.912 1.00 79.25 130 ARG A N 1
ATOM 967 C CA . ARG A 1 130 ? 17.857 -8.879 -6.659 1.00 79.25 130 ARG A CA 1
ATOM 968 C C . ARG A 1 130 ? 17.765 -7.769 -7.698 1.00 79.25 130 ARG A C 1
ATOM 970 O O . ARG A 1 130 ? 18.746 -7.051 -7.869 1.00 79.25 130 ARG A O 1
ATOM 977 N N . LEU A 1 131 ? 16.606 -7.619 -8.340 1.00 81.75 131 LEU A N 1
ATOM 978 C CA . LEU A 1 131 ? 16.354 -6.594 -9.351 1.00 81.75 131 LEU A CA 1
ATOM 979 C C . LEU A 1 131 ? 16.578 -5.177 -8.807 1.00 81.75 131 LEU A C 1
ATOM 981 O O . LEU A 1 131 ? 17.255 -4.377 -9.441 1.00 81.75 131 LEU A O 1
ATOM 985 N N . GLU A 1 132 ? 16.114 -4.895 -7.590 1.00 76.06 132 GLU A N 1
ATOM 986 C CA . GLU A 1 132 ? 16.255 -3.562 -6.988 1.00 76.06 132 GLU A CA 1
ATOM 987 C C . GLU A 1 132 ? 17.695 -3.157 -6.648 1.00 76.06 132 GLU A C 1
ATOM 989 O O . GLU A 1 132 ? 17.982 -1.980 -6.447 1.00 76.06 132 GLU A O 1
ATOM 994 N N . ARG A 1 133 ? 18.636 -4.108 -6.597 1.00 65.94 133 ARG A N 1
ATOM 995 C CA . ARG A 1 133 ? 20.053 -3.795 -6.364 1.00 65.94 133 ARG A CA 1
ATOM 996 C C . ARG A 1 133 ? 20.734 -3.205 -7.607 1.00 65.94 133 ARG A C 1
ATOM 998 O O . ARG A 1 133 ? 21.806 -2.629 -7.469 1.00 65.94 133 ARG A O 1
ATOM 1005 N N . PHE A 1 134 ? 20.136 -3.365 -8.789 1.00 55.75 134 PHE A N 1
ATOM 1006 C CA . PHE A 1 134 ? 20.670 -2.865 -10.061 1.00 55.75 134 PHE A CA 1
ATOM 1007 C C . PHE A 1 134 ? 20.147 -1.477 -10.450 1.00 55.75 134 PHE A C 1
ATOM 1009 O O . PHE A 1 134 ? 20.732 -0.854 -11.328 1.00 55.75 134 PHE A O 1
ATOM 1016 N N . ASP A 1 135 ? 19.076 -1.006 -9.807 1.00 51.53 135 ASP A N 1
ATOM 1017 C CA . ASP A 1 135 ? 18.418 0.281 -10.095 1.00 51.53 135 ASP A CA 1
ATOM 1018 C C . ASP A 1 135 ? 18.853 1.400 -9.115 1.00 51.53 135 ASP A C 1
ATOM 1020 O O . ASP A 1 135 ? 18.203 2.440 -9.022 1.00 51.53 135 ASP A O 1
ATOM 1024 N N . ARG A 1 136 ? 19.934 1.169 -8.347 1.00 49.44 136 ARG A N 1
ATOM 1025 C CA . ARG A 1 136 ? 20.551 2.116 -7.396 1.00 49.44 136 ARG A CA 1
ATOM 1026 C C . ARG A 1 136 ? 21.793 2.790 -7.959 1.00 49.44 136 ARG A C 1
ATOM 1028 O O . ARG A 1 136 ? 22.588 2.086 -8.618 1.00 49.44 136 ARG A O 1
#

pLDDT: mean 88.25, std 9.74, range [49.44, 98.19]

Radius of gyration: 14.87 Å; chains: 1; bounding box: 38×33×39 Å

Sequence (136 aa):
LDHAYELWDQGLAPIIVVTGGRQEGDRFTEATAGYNDLRARGVPDEAIRKEVQGRTTYESLAATSRFLREEGIDDVILVSSPAHAARIAGIADDVGLDGVVSPAEGSASVRSLARESAIVALGQLVGYRRLERFDR

Foldseek 3Di:
DVVQLVCCVVVVQQADEAEFEDDPPDPATSQVVVLVVSVVVPNDPVRYHYHHPDPDLLSRLLVVLVVCVVVVAQEDEAEEAPLCQLVNCQSSVLSRRNYDYDYDDDDDDPVSNVVSVVLNVVCVVPNNVVSVVVVD